Protein AF-A0A7V9RKW4-F1 (afdb_monomer)

Solvent-accessible surface area (backbone atoms only — not comparable to full-atom values): 5992 Å² total; per-residue (Å²): 104,38,34,36,22,43,27,46,44,81,66,19,38,53,53,41,49,52,42,39,73,72,72,33,51,42,36,35,32,33,58,68,74,62,35,54,45,30,68,76,72,22,48,71,41,87,47,92,87,55,91,66,48,47,72,44,85,49,60,69,43,74,53,52,66,82,42,67,64,22,50,32,39,35,35,28,44,60,72,90,55,43,76,80,42,54,80,48,41,52,45,33,54,52,100,78,38,45,77,44,77,64,53,86,76,87,132

Nearest PDB structures (foldseek):
  2ew2-assembly1_A  TM=8.423E-01  e=2.150E-07  Enterococcus faecalis V583
  8wl3-assembly1_B-2  TM=8.644E-01  e=1.838E-06  Levilactobacillus brevis
  3i83-assembly1_A  TM=8.338E-01  e=2.233E-06  Methylococcus capsulatus
  8wl4-assembly1_B-2  TM=8.645E-01  e=1.292E-05  Levilactobacillus brevis
  2qyt-assembly1_A  TM=7.982E-01  e=5.550E-06  Porphyromonas gingivalis W83

Sequence (107 aa):
MRVAVVGAGSIGAVIGAKLAATGHEVTLIARGAHLAAIVADGLTLVDRVGKFSGNYRLPAGDDPAQFEQHDLVIIGLKAHAIAAMLPRMRTLIGDQTVLVPAINGLP

Mean predicted aligned error: 2.95 Å

Secondary structure (DSSP, 8-state):
-EEEEE--SHHHHHHHHHHHHTT-EEEEE--HHHHHHHHHH-EEE--SSSTT-EEE---EES-GGGS---SEEEE-S-HHHHHHHGGGGGGG--TT-EEEE--SS--

pLDDT: mean 94.8, std 5.7, range [63.81, 98.69]

Foldseek 3Di:
DEEEQAECDDVSLQVQLVCVVVPYQYEYADDDPVQVCCQPFNRADDDPPDDSGDGHNHHYDNFLQVDAAGLEYEYPDEPVCVVVCVVRNPRNDDPNYHYHYPYPDDD

Radius of gyration: 13.01 Å; Cα contacts (8 Å, |Δi|>4): 217; chains: 1; bounding box: 34×32×29 Å

Structure (mmCIF, N/CA/C/O backbone):
data_AF-A0A7V9RKW4-F1
#
_entry.id   AF-A0A7V9RKW4-F1
#
loop_
_atom_site.group_PDB
_atom_site.id
_atom_site.type_symbol
_atom_site.label_atom_id
_atom_site.label_alt_id
_atom_site.label_comp_id
_atom_site.label_asym_id
_atom_site.label_entity_id
_atom_site.label_seq_id
_atom_site.pdbx_PDB_ins_code
_atom_site.Cartn_x
_atom_site.Cartn_y
_atom_site.Cartn_z
_atom_site.occupancy
_atom_site.B_iso_or_equiv
_atom_site.auth_seq_id
_atom_site.auth_comp_id
_atom_site.auth_asym_id
_atom_site.auth_atom_id
_atom_site.pdbx_PDB_model_num
ATOM 1 N N . MET A 1 1 ? -5.887 2.954 12.172 1.00 96.38 1 MET A N 1
ATOM 2 C CA . MET A 1 1 ? -6.734 2.327 11.141 1.00 96.38 1 MET A CA 1
ATOM 3 C C . MET A 1 1 ? -5.862 1.435 10.284 1.00 96.38 1 MET A C 1
ATOM 5 O O . MET A 1 1 ? -4.693 1.774 10.078 1.00 96.38 1 MET A O 1
ATOM 9 N N . ARG A 1 2 ? -6.431 0.326 9.823 1.00 98.12 2 ARG A N 1
ATOM 10 C CA . ARG A 1 2 ? -5.816 -0.630 8.904 1.00 98.12 2 ARG A CA 1
ATOM 11 C C . ARG A 1 2 ? -6.131 -0.209 7.475 1.00 98.12 2 ARG A C 1
ATOM 13 O O . ARG A 1 2 ? -7.298 -0.049 7.122 1.00 98.12 2 ARG A O 1
ATOM 20 N N . VAL A 1 3 ? -5.100 -0.021 6.660 1.00 98.69 3 VAL A N 1
ATOM 21 C CA . VAL A 1 3 ? -5.214 0.426 5.270 1.00 98.69 3 VAL A CA 1
ATOM 22 C C . VAL A 1 3 ? -4.601 -0.608 4.339 1.00 98.69 3 VAL A C 1
ATOM 24 O O . VAL A 1 3 ? -3.422 -0.925 4.463 1.00 98.69 3 VAL A O 1
ATOM 27 N N . ALA A 1 4 ? -5.365 -1.087 3.362 1.00 98.56 4 ALA A N 1
ATOM 28 C CA . ALA A 1 4 ? -4.819 -1.857 2.251 1.00 98.56 4 ALA A CA 1
ATOM 29 C C . ALA A 1 4 ? -4.654 -0.962 1.021 1.00 98.56 4 ALA A C 1
ATOM 31 O O . ALA A 1 4 ? -5.596 -0.299 0.587 1.00 98.56 4 ALA A O 1
ATOM 32 N N . VAL A 1 5 ? -3.472 -0.977 0.410 1.00 98.56 5 VAL A N 1
ATOM 33 C CA . VAL A 1 5 ? -3.225 -0.335 -0.884 1.00 98.56 5 VAL A CA 1
ATOM 34 C C . VAL A 1 5 ? -3.159 -1.409 -1.957 1.00 98.56 5 VAL A C 1
ATOM 36 O O . VAL A 1 5 ? -2.157 -2.110 -2.098 1.00 98.56 5 VAL A O 1
ATOM 39 N N . VAL A 1 6 ? -4.221 -1.522 -2.750 1.00 98.06 6 VAL A N 1
ATOM 40 C CA . VAL A 1 6 ? -4.285 -2.452 -3.873 1.00 98.06 6 VAL A CA 1
ATOM 41 C C . VAL A 1 6 ? -3.697 -1.806 -5.114 1.00 98.06 6 VAL A C 1
ATOM 43 O O . VAL A 1 6 ? -4.327 -0.969 -5.757 1.00 98.06 6 VAL A O 1
ATOM 46 N N . GLY A 1 7 ? -2.470 -2.200 -5.452 1.00 97.31 7 GLY A N 1
ATOM 47 C CA . GLY A 1 7 ? -1.679 -1.558 -6.494 1.00 97.31 7 GLY A CA 1
ATOM 48 C C . GLY A 1 7 ? -0.709 -0.534 -5.920 1.00 97.31 7 GLY A C 1
ATOM 49 O O . GLY A 1 7 ? -0.848 0.663 -6.169 1.00 97.31 7 GLY A O 1
ATOM 50 N N . ALA A 1 8 ? 0.321 -1.000 -5.211 1.00 96.19 8 ALA A N 1
ATOM 51 C CA . ALA A 1 8 ? 1.434 -0.166 -4.752 1.00 96.19 8 ALA A CA 1
ATOM 52 C C . ALA A 1 8 ? 2.400 0.199 -5.902 1.00 96.19 8 ALA A C 1
ATOM 54 O O . ALA A 1 8 ? 3.590 -0.065 -5.841 1.00 96.19 8 ALA A O 1
ATOM 55 N N . GLY A 1 9 ? 1.871 0.761 -6.996 1.00 93.31 9 GLY A N 1
ATOM 56 C CA . GLY A 1 9 ? 2.656 1.449 -8.028 1.00 93.31 9 GLY A CA 1
ATOM 57 C C . GLY A 1 9 ? 2.925 2.901 -7.626 1.00 93.31 9 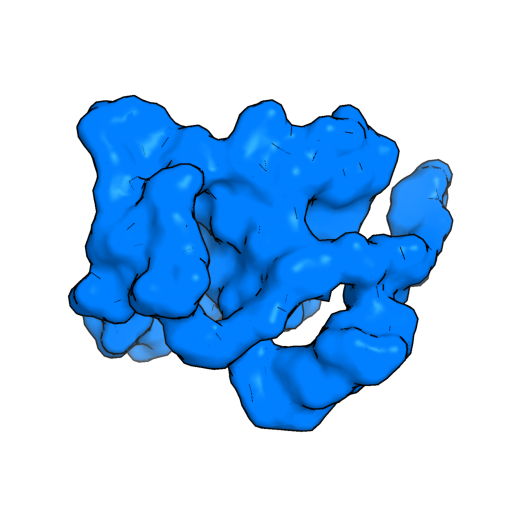GLY A C 1
ATOM 58 O O . GLY A 1 9 ? 2.812 3.242 -6.460 1.00 93.31 9 GLY A O 1
ATOM 59 N N . SER A 1 10 ? 3.206 3.799 -8.573 1.00 92.50 10 SER A N 1
ATOM 60 C CA . SER A 1 10 ? 3.601 5.186 -8.262 1.00 92.50 10 SER A CA 1
ATOM 61 C C . SER A 1 10 ? 2.653 5.921 -7.300 1.00 92.50 10 SER A C 1
ATOM 63 O O . SER A 1 10 ? 3.104 6.432 -6.282 1.00 92.50 10 SER A O 1
ATOM 65 N N . ILE A 1 11 ? 1.346 5.955 -7.584 1.00 94.81 11 ILE A N 1
ATOM 66 C CA . ILE A 1 11 ? 0.373 6.656 -6.726 1.00 94.81 11 ILE A CA 1
ATOM 67 C C . ILE A 1 11 ? 0.101 5.875 -5.438 1.00 94.81 11 ILE A C 1
ATOM 69 O O . ILE A 1 11 ? 0.200 6.439 -4.350 1.00 94.81 11 ILE A O 1
ATOM 73 N N . GLY A 1 12 ? -0.189 4.574 -5.546 1.00 97.44 12 GLY A N 1
ATOM 74 C CA . GLY A 1 12 ? -0.492 3.737 -4.385 1.00 97.44 12 GLY A CA 1
ATOM 75 C C . GLY A 1 12 ? 0.651 3.699 -3.369 1.00 97.44 12 GLY A C 1
ATOM 76 O O . GLY A 1 12 ? 0.413 3.877 -2.180 1.00 97.44 12 GLY A O 1
ATOM 77 N N . ALA A 1 13 ? 1.896 3.550 -3.826 1.00 97.19 13 ALA A N 1
ATOM 78 C CA . ALA A 1 13 ? 3.078 3.560 -2.970 1.00 97.19 13 ALA A CA 1
ATOM 79 C C . ALA A 1 13 ? 3.252 4.896 -2.238 1.00 97.19 13 ALA A C 1
ATOM 81 O O . ALA A 1 13 ? 3.510 4.905 -1.039 1.00 97.19 13 ALA A O 1
ATOM 82 N N . VAL A 1 14 ? 3.071 6.028 -2.926 1.00 96.31 14 VAL A N 1
ATOM 83 C CA . VAL A 1 14 ? 3.173 7.352 -2.291 1.00 96.31 14 VAL A CA 1
ATOM 84 C C . VAL A 1 14 ? 2.105 7.520 -1.213 1.00 96.31 14 VAL A C 1
ATOM 86 O O . VAL A 1 14 ? 2.424 7.952 -0.107 1.00 96.31 14 VAL A O 1
ATOM 89 N N . ILE A 1 15 ? 0.853 7.159 -1.506 1.00 97.06 15 ILE A N 1
ATOM 90 C CA . ILE A 1 15 ? -0.236 7.248 -0.526 1.00 97.06 15 ILE A CA 1
ATOM 91 C C . ILE A 1 15 ? 0.034 6.309 0.657 1.00 97.06 15 ILE A C 1
ATOM 93 O O . ILE A 1 15 ? -0.019 6.746 1.805 1.00 97.06 15 ILE A O 1
ATOM 97 N N . GLY A 1 16 ? 0.387 5.050 0.386 1.00 97.88 16 GLY A N 1
ATOM 98 C CA . GLY A 1 16 ? 0.687 4.051 1.410 1.00 97.88 16 GLY A CA 1
ATOM 99 C C . GLY A 1 16 ? 1.836 4.471 2.324 1.00 97.88 16 GLY A C 1
ATOM 100 O O . GLY A 1 16 ? 1.696 4.421 3.541 1.00 97.88 16 GLY A O 1
ATOM 101 N N . ALA A 1 17 ? 2.937 4.973 1.761 1.00 97.31 17 ALA A N 1
ATOM 102 C CA . ALA A 1 17 ? 4.064 5.480 2.538 1.00 97.31 17 ALA A CA 1
ATOM 103 C C . ALA A 1 17 ? 3.678 6.687 3.408 1.00 97.31 17 ALA A C 1
ATOM 105 O O . ALA A 1 17 ? 4.058 6.743 4.574 1.00 97.31 17 ALA A O 1
ATOM 106 N N . LYS A 1 18 ? 2.881 7.635 2.893 1.00 96.00 18 LYS A N 1
A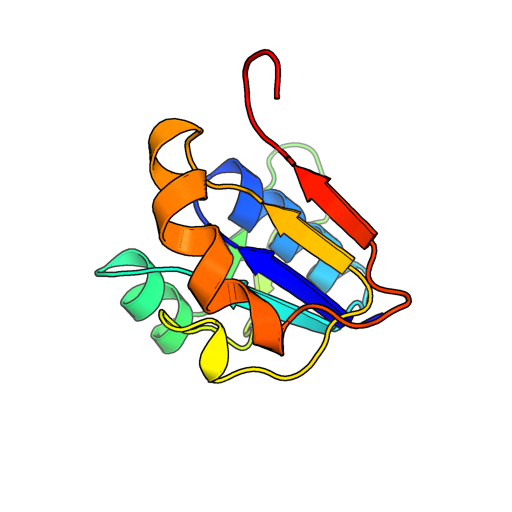TOM 107 C CA . LYS A 1 18 ? 2.420 8.795 3.680 1.00 96.00 18 LYS A CA 1
ATOM 108 C C . LYS A 1 18 ? 1.465 8.401 4.812 1.00 96.00 18 LYS A C 1
ATOM 110 O O . LYS A 1 18 ? 1.551 8.960 5.905 1.00 96.00 18 LYS A O 1
ATOM 115 N N . LEU A 1 19 ? 0.591 7.423 4.583 1.00 97.31 19 LEU A N 1
ATOM 116 C CA . LEU A 1 19 ? -0.283 6.879 5.628 1.00 97.31 19 LEU A CA 1
ATOM 117 C C . LEU A 1 19 ? 0.524 6.122 6.692 1.00 97.31 19 LEU A C 1
ATOM 119 O O . LEU A 1 19 ? 0.312 6.325 7.885 1.00 97.31 19 LEU A O 1
ATOM 123 N N . ALA A 1 20 ? 1.518 5.332 6.286 1.00 97.75 20 ALA A N 1
ATOM 124 C CA . ALA A 1 20 ? 2.434 4.684 7.223 1.00 97.75 20 ALA A CA 1
ATOM 125 C C . ALA A 1 20 ? 3.221 5.713 8.052 1.00 97.75 20 ALA A C 1
ATOM 127 O O . ALA A 1 20 ? 3.330 5.590 9.270 1.00 97.75 20 ALA A O 1
ATOM 128 N N . ALA A 1 21 ? 3.702 6.785 7.415 1.00 95.75 21 ALA A N 1
ATOM 129 C CA . ALA A 1 21 ? 4.427 7.868 8.076 1.00 95.75 21 ALA A CA 1
ATOM 130 C C . ALA A 1 21 ? 3.600 8.626 9.129 1.00 95.75 21 ALA A C 1
ATOM 132 O O . ALA A 1 21 ? 4.169 9.334 9.958 1.00 95.75 21 ALA A O 1
ATOM 133 N N . THR A 1 22 ? 2.272 8.498 9.091 1.00 94.94 22 THR A N 1
ATOM 134 C CA . THR A 1 22 ? 1.33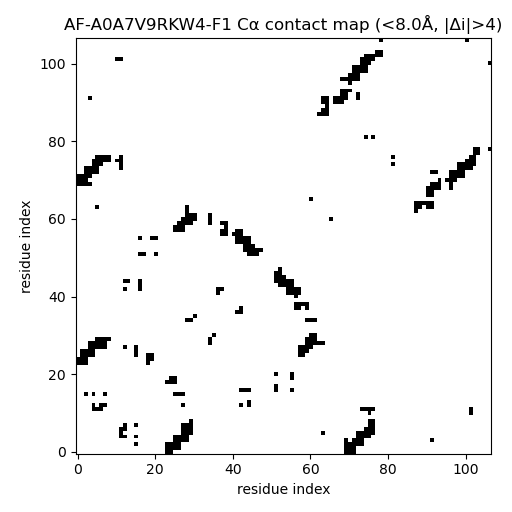6 9.129 10.033 1.00 94.94 22 THR A CA 1
ATOM 135 C C . THR A 1 22 ? 0.768 8.145 11.063 1.00 94.94 22 THR A C 1
ATOM 137 O O . THR A 1 22 ? -0.120 8.506 11.830 1.00 94.94 22 THR A O 1
ATOM 140 N N . GLY A 1 23 ? 1.324 6.929 11.144 1.00 95.94 23 GLY A N 1
ATOM 141 C CA . GLY A 1 23 ? 1.007 5.945 12.184 1.00 95.94 23 GLY A CA 1
ATOM 142 C C . GLY A 1 23 ? -0.141 4.993 11.842 1.00 95.94 23 GLY A C 1
ATOM 143 O O . GLY A 1 23 ? -0.670 4.336 12.736 1.00 95.94 23 GLY A O 1
ATOM 144 N N . HIS A 1 24 ? -0.556 4.911 10.576 1.00 98.38 24 HIS A N 1
ATOM 145 C CA . HIS A 1 24 ? -1.532 3.914 10.136 1.00 98.38 24 HIS A CA 1
ATOM 146 C C . HIS A 1 24 ? -0.874 2.561 9.833 1.00 98.38 24 HIS A C 1
ATOM 148 O O . HIS A 1 24 ? 0.271 2.495 9.388 1.00 98.38 24 HIS A O 1
ATOM 154 N N . GLU A 1 25 ? -1.620 1.475 10.040 1.00 98.19 25 GLU A N 1
ATOM 155 C CA . GLU A 1 25 ? -1.183 0.117 9.712 1.00 98.19 25 GLU A CA 1
ATOM 156 C C . GLU A 1 25 ? -1.431 -0.128 8.225 1.00 98.19 25 GLU A C 1
ATOM 158 O O . GLU A 1 25 ? -2.578 -0.284 7.809 1.00 98.19 25 GLU A O 1
ATOM 163 N N . VAL A 1 26 ? -0.374 -0.105 7.411 1.00 98.56 26 VAL A N 1
ATOM 164 C CA . VAL A 1 26 ? -0.499 -0.168 5.949 1.00 98.56 26 VAL A CA 1
ATOM 165 C C . VAL A 1 26 ? -0.019 -1.508 5.406 1.00 98.56 26 VAL A C 1
ATOM 167 O O . VAL A 1 26 ? 1.133 -1.879 5.608 1.00 98.56 26 VAL A O 1
ATOM 170 N N . THR A 1 27 ? -0.880 -2.168 4.636 1.00 98.62 27 THR A N 1
ATOM 171 C CA . THR A 1 27 ? -0.583 -3.364 3.843 1.00 98.62 27 THR A CA 1
ATOM 172 C C . THR A 1 27 ? -0.523 -3.001 2.361 1.00 98.62 27 THR A C 1
ATOM 174 O O . THR A 1 27 ? -1.388 -2.287 1.847 1.00 98.62 27 THR A O 1
ATOM 177 N N . LEU A 1 28 ? 0.476 -3.508 1.640 1.00 98.69 28 LEU A N 1
ATOM 178 C CA . LEU A 1 28 ? 0.680 -3.233 0.218 1.00 98.69 28 LEU A CA 1
ATOM 179 C C . LEU A 1 28 ? 0.407 -4.470 -0.639 1.00 98.69 28 LEU A C 1
ATOM 181 O O . LEU A 1 28 ? 1.077 -5.490 -0.503 1.00 98.69 28 LEU A O 1
ATOM 185 N N . ILE A 1 29 ? -0.505 -4.356 -1.603 1.00 98.31 29 ILE A N 1
ATOM 186 C CA . ILE A 1 29 ? -0.639 -5.357 -2.663 1.00 98.31 29 ILE A CA 1
ATOM 187 C C . ILE A 1 29 ? 0.144 -4.884 -3.888 1.00 98.31 29 ILE A C 1
ATOM 189 O O . ILE A 1 29 ? -0.195 -3.881 -4.530 1.00 98.31 29 ILE A O 1
ATOM 193 N N . ALA A 1 30 ? 1.203 -5.618 -4.212 1.00 97.31 30 ALA A N 1
ATOM 194 C CA . ALA A 1 30 ? 2.109 -5.373 -5.331 1.00 97.31 30 ALA A CA 1
ATOM 195 C C . ALA A 1 30 ? 2.400 -6.688 -6.066 1.00 97.31 30 ALA A C 1
ATOM 197 O O . ALA A 1 30 ? 1.915 -7.741 -5.685 1.00 97.31 30 ALA A O 1
ATOM 198 N N . ARG A 1 31 ? 3.181 -6.662 -7.150 1.00 95.69 31 ARG A N 1
ATOM 199 C CA . ARG A 1 31 ? 3.572 -7.898 -7.848 1.00 95.69 31 ARG A CA 1
ATOM 200 C C . ARG A 1 31 ? 4.947 -7.798 -8.489 1.00 95.69 31 ARG A C 1
ATOM 202 O O . ARG A 1 31 ? 5.445 -6.698 -8.736 1.00 95.69 31 ARG A O 1
ATOM 209 N N . GLY A 1 32 ? 5.511 -8.958 -8.820 1.00 96.75 32 GLY A N 1
ATOM 210 C CA . GLY A 1 32 ? 6.757 -9.079 -9.575 1.00 96.75 32 GLY A CA 1
ATOM 211 C C . GLY A 1 32 ? 7.944 -8.416 -8.875 1.00 96.75 32 GLY A C 1
ATOM 212 O O . GLY A 1 32 ? 8.032 -8.412 -7.650 1.00 96.75 32 GLY A O 1
ATOM 213 N N . ALA A 1 33 ? 8.841 -7.821 -9.664 1.00 97.75 33 ALA A N 1
ATOM 214 C CA . ALA A 1 33 ? 10.080 -7.228 -9.159 1.00 97.75 33 ALA A CA 1
ATOM 215 C C . ALA A 1 33 ? 9.855 -6.133 -8.101 1.00 97.75 33 ALA A C 1
ATOM 217 O O . ALA A 1 33 ? 10.655 -6.003 -7.180 1.00 97.75 33 ALA A O 1
ATOM 218 N N . HIS A 1 34 ? 8.759 -5.369 -8.194 1.00 97.12 34 HIS A N 1
ATOM 219 C CA . HIS A 1 34 ? 8.494 -4.323 -7.209 1.00 97.12 34 HIS A CA 1
ATOM 220 C C . HIS A 1 34 ? 8.089 -4.895 -5.848 1.00 97.12 34 HIS A C 1
ATOM 222 O O . HIS A 1 34 ? 8.578 -4.416 -4.831 1.00 97.12 34 HIS A O 1
ATOM 228 N N . LEU A 1 35 ? 7.259 -5.946 -5.822 1.00 98.12 35 LEU A N 1
ATOM 229 C CA . LEU A 1 35 ? 6.941 -6.648 -4.577 1.00 98.12 35 LEU A CA 1
ATOM 230 C C . LEU A 1 35 ? 8.203 -7.244 -3.948 1.00 98.12 35 LEU A C 1
ATOM 232 O O . LEU A 1 35 ? 8.427 -7.056 -2.758 1.00 98.12 35 LEU A O 1
ATOM 236 N N . ALA A 1 36 ? 9.040 -7.911 -4.747 1.00 98.31 36 ALA A N 1
ATOM 237 C CA . ALA A 1 36 ? 10.289 -8.493 -4.259 1.00 98.31 36 ALA A CA 1
ATOM 238 C C . ALA A 1 36 ? 11.197 -7.434 -3.606 1.00 98.31 36 ALA A C 1
ATOM 240 O O . ALA A 1 36 ? 11.714 -7.661 -2.515 1.00 98.31 36 ALA A O 1
ATOM 241 N N . ALA A 1 37 ? 11.323 -6.257 -4.229 1.00 98.19 37 ALA A N 1
ATOM 242 C CA . ALA A 1 37 ? 12.079 -5.137 -3.671 1.00 98.19 37 ALA A CA 1
ATOM 243 C C . ALA A 1 37 ? 11.460 -4.598 -2.369 1.00 98.19 37 ALA A C 1
ATOM 245 O O . ALA A 1 37 ? 12.180 -4.377 -1.403 1.00 98.19 37 ALA A O 1
ATOM 246 N N . ILE A 1 38 ? 10.132 -4.433 -2.305 1.00 98.19 38 ILE A N 1
ATOM 247 C CA . ILE A 1 38 ? 9.445 -3.984 -1.080 1.00 98.19 38 ILE A CA 1
ATOM 248 C C . ILE A 1 38 ? 9.670 -4.975 0.068 1.00 98.19 38 ILE A C 1
ATOM 250 O O . ILE A 1 38 ? 9.923 -4.556 1.194 1.00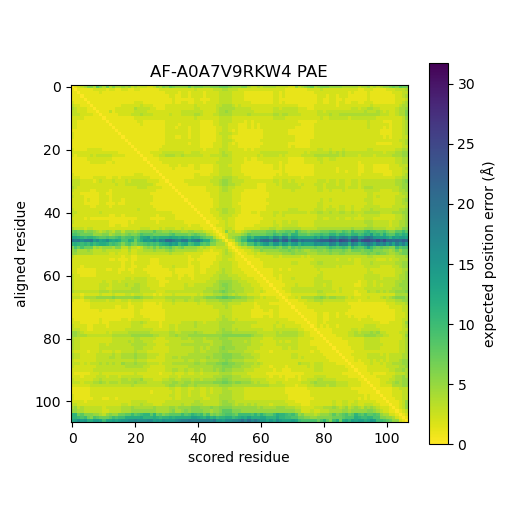 98.19 38 ILE A O 1
ATOM 254 N N . VAL A 1 39 ? 9.588 -6.279 -0.200 1.00 97.94 39 VAL A N 1
ATOM 255 C CA . VAL A 1 39 ? 9.782 -7.318 0.822 1.00 97.94 39 VAL A CA 1
ATOM 256 C C . VAL A 1 39 ? 11.228 -7.341 1.327 1.00 97.94 39 VAL A C 1
ATOM 258 O O . VAL A 1 39 ? 11.445 -7.444 2.534 1.00 97.94 39 VAL A O 1
ATOM 261 N N . ALA A 1 40 ? 12.214 -7.215 0.435 1.00 98.19 40 ALA A N 1
ATOM 262 C CA . ALA A 1 40 ? 13.627 -7.215 0.812 1.00 98.19 40 ALA A CA 1
ATOM 263 C C . ALA A 1 40 ? 14.027 -5.925 1.554 1.00 98.19 40 ALA A C 1
ATOM 265 O O . ALA A 1 40 ? 14.518 -5.952 2.692 1.00 98.19 40 ALA A O 1
ATOM 266 N N . ASP A 1 41 ? 13.751 -4.782 0.932 1.00 97.88 41 ASP A N 1
ATOM 267 C CA . ASP A 1 41 ? 14.362 -3.502 1.288 1.00 97.88 41 ASP A CA 1
ATOM 268 C C . ASP A 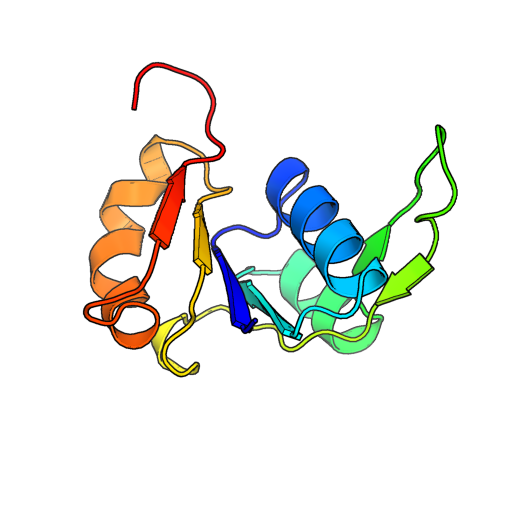1 41 ? 13.383 -2.521 1.939 1.00 97.88 41 ASP A C 1
ATOM 270 O O . ASP A 1 41 ? 13.795 -1.466 2.415 1.00 97.88 41 ASP A O 1
ATOM 274 N N . GLY A 1 42 ? 12.092 -2.852 1.999 1.00 98.00 42 GLY A N 1
ATOM 275 C CA . GLY A 1 42 ? 11.035 -1.932 2.410 1.00 98.00 42 GLY A CA 1
ATOM 276 C C . GLY A 1 42 ? 10.590 -0.995 1.284 1.00 98.00 42 GLY A C 1
ATOM 277 O O . GLY A 1 42 ? 11.180 -0.920 0.204 1.00 98.00 42 GLY A O 1
ATOM 278 N N . LEU A 1 43 ? 9.517 -0.246 1.536 1.00 98.00 43 LEU A N 1
ATOM 279 C CA . LEU A 1 43 ? 9.036 0.784 0.627 1.00 98.00 43 LEU A CA 1
ATOM 280 C C . LEU A 1 43 ? 9.764 2.107 0.891 1.00 98.00 43 LEU A C 1
ATOM 282 O O . LEU A 1 43 ? 9.529 2.758 1.907 1.00 98.00 43 LEU A O 1
ATOM 286 N N . THR A 1 44 ? 10.603 2.541 -0.045 1.00 96.44 44 THR A N 1
ATOM 287 C CA . THR A 1 44 ? 11.262 3.853 0.027 1.00 96.44 44 THR A CA 1
ATOM 288 C C . THR A 1 44 ? 10.416 4.933 -0.644 1.00 96.44 44 THR A C 1
ATOM 290 O O . THR A 1 44 ? 10.129 4.852 -1.838 1.00 96.44 44 THR A O 1
ATOM 293 N N . LEU A 1 45 ? 10.076 5.983 0.103 1.00 95.75 45 LEU A N 1
ATOM 294 C CA . LEU A 1 45 ? 9.515 7.224 -0.423 1.00 95.75 45 LEU A CA 1
ATOM 295 C C . LEU A 1 45 ? 10.599 8.304 -0.440 1.00 95.75 45 LEU A C 1
ATOM 297 O O . LEU A 1 45 ? 11.208 8.602 0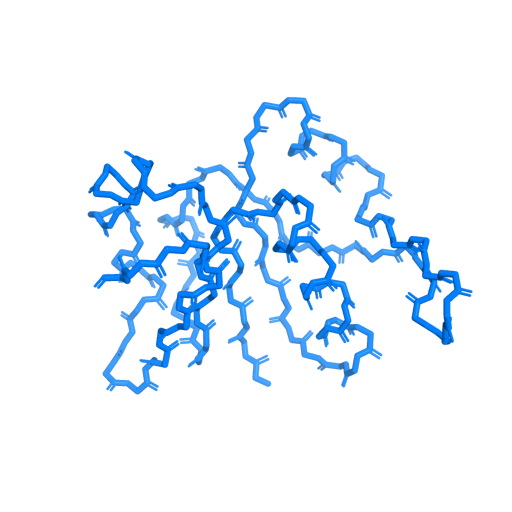.585 1.00 95.75 45 LEU A O 1
ATOM 301 N N . VAL A 1 46 ? 10.799 8.921 -1.604 1.00 93.62 46 VAL A N 1
ATOM 302 C CA . VAL A 1 46 ? 11.609 10.136 -1.757 1.00 93.62 46 VAL A CA 1
ATOM 303 C C . VAL A 1 46 ? 10.655 11.292 -2.035 1.00 93.62 46 VAL A C 1
ATOM 305 O O . VAL A 1 46 ? 10.234 11.509 -3.171 1.00 93.62 46 VAL A O 1
ATOM 308 N N . ASP A 1 47 ? 10.271 12.010 -0.984 1.00 88.62 47 ASP A N 1
ATOM 309 C CA . ASP A 1 47 ? 9.410 13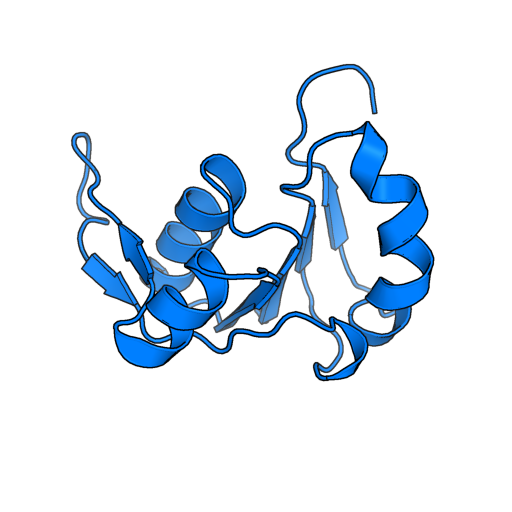.187 -1.077 1.00 88.62 47 ASP A CA 1
ATOM 310 C C . ASP A 1 47 ? 10.281 14.442 -1.237 1.00 88.62 47 ASP A C 1
ATOM 312 O O . ASP A 1 47 ? 11.027 14.819 -0.334 1.00 88.62 47 ASP A O 1
ATOM 316 N N . ARG A 1 48 ? 10.191 15.092 -2.403 1.00 84.06 48 ARG A N 1
ATOM 317 C CA . ARG A 1 48 ? 10.924 16.336 -2.703 1.00 84.06 48 ARG A CA 1
ATOM 318 C C . ARG A 1 48 ? 10.278 17.582 -2.094 1.00 84.06 48 ARG A C 1
ATOM 320 O O . ARG A 1 48 ? 10.887 18.645 -2.133 1.00 84.06 48 ARG A O 1
ATOM 327 N N . VAL A 1 49 ? 9.049 17.471 -1.594 1.00 77.62 49 VAL A N 1
ATOM 328 C CA . VAL A 1 49 ? 8.223 18.603 -1.151 1.00 77.62 49 VAL A CA 1
ATOM 329 C C . VAL A 1 49 ? 8.060 18.624 0.372 1.00 77.62 49 VAL A C 1
ATOM 331 O O . VAL A 1 49 ? 7.678 19.650 0.928 1.00 77.62 49 VAL A O 1
ATOM 334 N N . GLY A 1 50 ? 8.357 17.532 1.084 1.00 66.62 50 GLY A N 1
ATOM 335 C CA . GLY A 1 50 ? 8.037 17.463 2.509 1.00 66.62 50 GLY A CA 1
ATOM 336 C C . GLY A 1 50 ? 8.764 16.409 3.339 1.00 66.62 50 GLY A C 1
ATOM 337 O O . GLY A 1 50 ? 9.682 15.723 2.901 1.00 66.62 50 GLY A O 1
ATOM 338 N N . LYS A 1 51 ? 8.305 16.297 4.592 1.00 83.25 51 LYS A N 1
ATOM 339 C CA . LYS A 1 51 ? 8.920 15.549 5.705 1.00 83.25 51 LYS A CA 1
ATOM 340 C C . LYS A 1 51 ? 8.743 14.020 5.633 1.00 83.25 51 LYS A C 1
ATOM 342 O O . LYS A 1 51 ? 9.173 13.321 6.541 1.00 83.25 51 LYS A O 1
ATOM 347 N N . PHE A 1 52 ? 8.087 13.497 4.597 1.00 88.69 52 PHE A N 1
ATOM 348 C CA . PHE A 1 52 ? 7.708 12.079 4.510 1.00 88.69 52 PHE A CA 1
ATOM 349 C C . PHE A 1 52 ? 8.723 11.207 3.761 1.00 88.69 52 PHE A C 1
ATOM 351 O O . PHE A 1 52 ? 8.437 10.051 3.469 1.00 88.69 52 PHE A O 1
ATOM 358 N N . SER A 1 53 ? 9.902 11.741 3.427 1.00 93.69 53 SER A N 1
ATOM 359 C CA . SER A 1 53 ? 10.988 10.903 2.916 1.00 93.69 53 SER A CA 1
ATOM 360 C C . SER A 1 53 ? 11.380 9.859 3.963 1.00 93.69 53 SER A C 1
ATOM 362 O O . SER A 1 53 ? 11.604 10.198 5.124 1.00 93.69 53 SER A O 1
ATOM 364 N N . GLY A 1 54 ? 11.475 8.598 3.555 1.00 94.31 54 GLY A N 1
ATOM 365 C CA . GLY A 1 54 ? 11.746 7.504 4.479 1.00 94.31 54 GLY A CA 1
ATOM 366 C C . GLY A 1 54 ? 11.687 6.134 3.822 1.00 94.31 54 GLY A C 1
ATOM 367 O O . GLY A 1 54 ? 11.263 5.990 2.675 1.00 94.31 54 GLY A O 1
ATOM 368 N N . ASN A 1 55 ? 12.121 5.126 4.571 1.00 97.12 55 ASN A N 1
ATOM 369 C CA . ASN A 1 55 ? 11.987 3.722 4.212 1.00 97.12 55 ASN A CA 1
ATOM 370 C C . ASN A 1 55 ? 11.038 3.047 5.208 1.00 97.12 55 ASN A C 1
ATOM 372 O O . ASN A 1 55 ? 11.241 3.128 6.420 1.00 97.12 55 ASN A O 1
ATOM 376 N N . TYR A 1 56 ? 9.987 2.420 4.686 1.00 97.44 56 TYR A N 1
ATOM 377 C CA . TYR A 1 56 ? 8.888 1.861 5.463 1.00 97.44 56 TYR A CA 1
ATOM 378 C C . TYR A 1 56 ? 8.835 0.348 5.263 1.00 97.44 56 TYR A C 1
ATOM 380 O O . TYR A 1 56 ? 8.541 -0.134 4.167 1.00 97.44 56 TYR A O 1
ATOM 388 N N . ARG A 1 57 ? 9.094 -0.421 6.325 1.00 97.94 57 ARG A N 1
ATOM 389 C CA . ARG A 1 57 ? 8.896 -1.877 6.316 1.00 97.94 57 ARG A CA 1
ATOM 390 C C . ARG A 1 57 ? 7.427 -2.181 6.577 1.00 97.94 57 ARG A C 1
ATOM 392 O O . ARG A 1 57 ? 6.969 -2.109 7.712 1.00 97.94 57 ARG A O 1
ATOM 399 N N . LEU A 1 58 ? 6.702 -2.471 5.503 1.00 97.62 58 LEU A N 1
ATOM 400 C CA . LEU A 1 58 ? 5.259 -2.688 5.504 1.00 97.62 58 LEU A CA 1
ATOM 401 C C . LEU A 1 58 ? 4.950 -4.128 5.076 1.00 97.62 58 LEU A C 1
ATOM 403 O O . LEU A 1 58 ? 5.644 -4.637 4.191 1.00 97.62 58 LEU A O 1
ATOM 407 N N . PRO A 1 59 ? 3.919 -4.779 5.647 1.00 97.94 59 PRO A N 1
ATOM 408 C CA . PRO A 1 59 ? 3.382 -6.016 5.096 1.00 97.94 59 PRO A CA 1
ATOM 409 C C . PRO A 1 59 ? 3.073 -5.850 3.607 1.00 97.94 59 PRO A C 1
ATOM 411 O O . PRO A 1 59 ? 2.412 -4.889 3.204 1.00 97.94 59 PRO A O 1
ATOM 414 N N . ALA A 1 60 ? 3.564 -6.773 2.782 1.00 98.31 60 ALA A N 1
ATOM 415 C CA . ALA A 1 60 ? 3.357 -6.724 1.344 1.00 98.31 60 ALA A CA 1
ATOM 416 C C . ALA A 1 60 ? 3.187 -8.124 0.755 1.00 98.31 60 ALA A C 1
ATOM 418 O O . ALA A 1 60 ? 3.868 -9.061 1.167 1.00 98.31 60 ALA A O 1
ATOM 419 N N . GLY A 1 61 ? 2.297 -8.253 -0.225 1.00 97.81 61 GLY A N 1
ATOM 420 C CA . GLY A 1 61 ? 2.017 -9.514 -0.913 1.00 97.81 61 GLY A CA 1
ATOM 421 C C . GLY A 1 61 ? 1.417 -9.293 -2.297 1.00 97.81 61 GLY A C 1
ATOM 422 O O . GLY A 1 61 ? 1.111 -8.163 -2.683 1.00 97.81 61 GLY A O 1
ATOM 423 N N . ASP A 1 62 ? 1.261 -10.370 -3.061 1.00 97.06 62 ASP A N 1
ATOM 424 C CA . ASP A 1 62 ? 0.636 -10.363 -4.391 1.00 97.06 62 ASP A CA 1
ATOM 425 C C . ASP A 1 62 ? -0.791 -10.911 -4.409 1.00 97.06 62 ASP A C 1
ATOM 427 O O . ASP A 1 62 ? -1.504 -10.768 -5.414 1.00 97.06 62 ASP A O 1
ATOM 431 N N . ASP A 1 63 ? -1.226 -11.508 -3.303 1.00 95.56 63 ASP A N 1
ATOM 432 C CA . ASP A 1 63 ? -2.570 -12.018 -3.139 1.00 95.56 63 ASP A CA 1
ATOM 433 C C . ASP A 1 63 ? -3.295 -11.331 -1.980 1.00 95.56 63 ASP A C 1
ATOM 435 O O . ASP A 1 63 ? -2.964 -11.572 -0.819 1.00 95.56 63 ASP A O 1
ATOM 439 N N . PRO A 1 64 ? -4.312 -10.494 -2.266 1.00 95.69 64 PRO A N 1
ATOM 440 C CA . PRO A 1 64 ? -5.108 -9.858 -1.222 1.00 95.69 64 PRO A CA 1
ATOM 441 C C . PRO A 1 64 ? -5.749 -10.854 -0.246 1.00 95.69 64 PRO A C 1
ATOM 443 O O . PRO A 1 64 ? -5.970 -10.505 0.910 1.00 95.69 64 PRO A O 1
ATOM 446 N N . ALA A 1 65 ? -5.999 -12.094 -0.685 1.00 93.88 65 ALA A N 1
ATOM 447 C CA . ALA A 1 65 ? -6.583 -13.150 0.141 1.00 93.88 65 ALA A CA 1
ATOM 448 C C . ALA A 1 65 ? -5.715 -13.563 1.344 1.00 93.88 65 ALA A C 1
ATOM 450 O O . ALA A 1 65 ? -6.221 -14.178 2.278 1.00 93.88 65 ALA A O 1
ATOM 451 N N . GLN A 1 66 ? -4.426 -13.211 1.340 1.00 94.75 66 GLN A N 1
ATOM 452 C CA . GLN A 1 66 ? -3.490 -13.473 2.438 1.00 94.75 66 GLN A CA 1
ATOM 453 C C . GLN A 1 66 ? -3.686 -12.528 3.630 1.00 94.75 66 GLN A C 1
ATOM 455 O O . GLN A 1 66 ? -3.113 -12.757 4.693 1.00 94.75 66 GLN A O 1
ATOM 460 N N . PHE A 1 67 ? -4.455 -11.454 3.449 1.00 96.31 67 PHE A N 1
ATOM 461 C CA . PHE A 1 67 ? -4.624 -10.407 4.443 1.00 96.31 67 PHE A CA 1
ATOM 462 C C . PHE A 1 67 ? -6.071 -10.322 4.924 1.00 96.31 67 PHE A C 1
ATOM 464 O O . PHE A 1 67 ? -7.018 -10.650 4.205 1.00 96.31 67 PHE A O 1
ATOM 471 N N . GLU A 1 68 ? -6.215 -9.863 6.163 1.00 93.94 68 GLU A N 1
ATOM 472 C CA . GLU A 1 68 ? -7.499 -9.684 6.835 1.00 93.94 68 GLU A CA 1
ATOM 473 C C . GLU A 1 68 ? -8.255 -8.446 6.324 1.00 93.94 68 GLU A C 1
ATOM 475 O O . GLU A 1 68 ? -7.804 -7.721 5.434 1.00 93.94 68 GLU A O 1
ATOM 480 N N . GLN A 1 69 ? -9.413 -8.177 6.921 1.00 97.31 69 GLN A N 1
ATOM 481 C CA . GLN A 1 69 ? -10.208 -6.989 6.635 1.00 97.31 69 GLN A CA 1
ATOM 482 C C . GLN A 1 69 ? -9.489 -5.699 7.049 1.00 97.31 69 GLN A C 1
ATOM 484 O O . GLN A 1 69 ? -8.749 -5.657 8.039 1.00 97.31 69 GLN A O 1
ATOM 489 N N . HIS A 1 70 ? -9.736 -4.639 6.280 1.00 98.38 70 HIS A N 1
ATOM 490 C CA . HIS A 1 70 ? -9.170 -3.310 6.493 1.00 98.38 70 HIS A CA 1
ATOM 491 C C . HIS A 1 70 ? -10.281 -2.264 6.621 1.00 98.38 70 HIS A C 1
ATOM 493 O O . HIS A 1 70 ? -11.351 -2.396 6.027 1.00 98.38 70 HIS A O 1
ATOM 499 N N . ASP A 1 71 ? -10.003 -1.188 7.355 1.00 98.44 71 ASP A N 1
ATOM 500 C CA . ASP A 1 71 ? -10.929 -0.060 7.503 1.00 98.44 71 ASP A CA 1
ATOM 501 C C . ASP A 1 71 ? -11.026 0.739 6.192 1.00 98.44 71 ASP A C 1
ATOM 503 O O . ASP A 1 71 ? -12.083 1.245 5.819 1.00 98.44 71 ASP A O 1
ATOM 507 N N . LEU A 1 72 ? -9.903 0.832 5.473 1.00 98.50 72 LEU A N 1
ATOM 508 C CA . LEU A 1 72 ? -9.767 1.566 4.220 1.00 98.50 72 LEU A CA 1
ATOM 509 C C . LEU A 1 72 ? -9.039 0.713 3.182 1.00 98.50 72 LEU A C 1
ATOM 511 O O . LEU A 1 72 ? -7.953 0.190 3.434 1.00 98.50 72 LEU A O 1
ATOM 515 N N . VAL A 1 73 ? -9.597 0.639 1.978 1.00 98.31 73 VAL A N 1
ATOM 516 C CA . VAL A 1 73 ? -8.970 -0.006 0.825 1.00 98.31 73 VAL A CA 1
ATOM 517 C C . VAL A 1 73 ? -8.801 1.021 -0.291 1.00 98.31 73 VAL A C 1
ATOM 519 O O . VAL A 1 73 ? -9.771 1.591 -0.787 1.00 98.31 73 VAL A O 1
ATOM 522 N N . ILE A 1 74 ? -7.559 1.259 -0.705 1.00 98.25 74 ILE A N 1
ATOM 523 C CA . ILE A 1 74 ? -7.207 2.201 -1.771 1.00 98.25 74 ILE A CA 1
ATOM 524 C C . ILE A 1 74 ? -6.896 1.418 -3.039 1.00 98.25 74 ILE A C 1
ATOM 526 O O . ILE A 1 74 ? -5.977 0.601 -3.051 1.00 98.25 74 ILE A O 1
ATOM 530 N N . ILE A 1 75 ? -7.613 1.691 -4.128 1.00 97.06 75 ILE A N 1
ATOM 531 C CA . ILE A 1 75 ? -7.318 1.102 -5.439 1.00 97.06 75 ILE A CA 1
ATOM 532 C C . ILE A 1 75 ? -6.379 2.042 -6.198 1.00 97.06 75 ILE A C 1
ATOM 534 O O . ILE A 1 75 ? -6.807 3.067 -6.717 1.00 97.06 75 ILE A O 1
ATOM 538 N N . GLY A 1 76 ? -5.103 1.668 -6.279 1.00 96.31 76 GLY A N 1
ATOM 539 C CA . GLY A 1 76 ? -4.052 2.345 -7.050 1.00 96.31 76 GLY A CA 1
ATOM 540 C C . GLY A 1 76 ? -3.700 1.646 -8.371 1.00 96.31 76 GLY A C 1
ATOM 541 O O . GLY A 1 76 ? -2.637 1.890 -8.947 1.00 96.31 76 GLY A O 1
ATOM 542 N N . LEU A 1 77 ? -4.548 0.725 -8.840 1.00 95.19 77 LEU A N 1
ATOM 543 C CA . LEU A 1 77 ? -4.370 0.013 -10.107 1.00 95.19 77 LEU A CA 1
ATOM 544 C C . LEU A 1 77 ? -4.733 0.886 -11.318 1.00 95.19 77 LEU A C 1
ATOM 546 O O . LEU A 1 77 ? -5.513 1.828 -11.231 1.00 95.19 77 LEU A O 1
ATOM 550 N N . LYS A 1 78 ? -4.228 0.512 -12.499 1.00 92.00 78 LYS A N 1
ATOM 551 C CA . LYS A 1 78 ? -4.768 1.028 -13.768 1.00 92.00 78 LYS A CA 1
ATOM 552 C C . LYS A 1 78 ? -6.187 0.487 -13.969 1.00 92.00 78 LYS A C 1
ATOM 554 O O . LYS A 1 78 ? -6.420 -0.687 -13.692 1.00 92.00 78 LYS A O 1
ATOM 559 N N . ALA A 1 79 ? -7.089 1.302 -14.520 1.00 91.50 79 ALA A N 1
ATOM 560 C CA . ALA A 1 79 ? -8.518 0.985 -14.650 1.00 91.50 79 ALA A CA 1
ATOM 561 C C . ALA A 1 79 ? -8.808 -0.416 -15.230 1.00 91.50 79 ALA A C 1
ATOM 563 O O . ALA A 1 79 ? -9.554 -1.195 -14.644 1.00 91.50 79 ALA A O 1
ATOM 564 N N . HIS A 1 80 ? -8.134 -0.794 -16.320 1.00 91.44 80 HIS A N 1
ATOM 565 C CA . HIS A 1 80 ? -8.318 -2.097 -16.978 1.00 91.44 80 HIS A CA 1
ATOM 566 C C . HIS A 1 80 ? -7.935 -3.314 -16.115 1.00 91.44 80 HIS A C 1
ATOM 568 O O . HIS A 1 80 ? -8.317 -4.434 -16.437 1.00 91.44 80 HIS A O 1
ATOM 574 N N . ALA A 1 81 ? -7.168 -3.126 -15.038 1.00 92.62 81 ALA A N 1
ATOM 575 C CA . ALA A 1 81 ? -6.762 -4.204 -14.140 1.00 92.62 81 ALA A CA 1
ATOM 576 C C . ALA A 1 81 ? -7.724 -4.397 -12.953 1.00 92.62 81 ALA A C 1
ATOM 578 O O . ALA A 1 81 ? -7.612 -5.396 -12.244 1.00 92.62 81 ALA A O 1
ATOM 579 N N . ILE A 1 82 ? -8.658 -3.467 -12.722 1.00 92.44 82 ILE A N 1
ATOM 580 C CA . ILE A 1 82 ? -9.526 -3.467 -11.535 1.00 92.44 82 ILE A CA 1
ATOM 581 C C . ILE A 1 82 ? -10.509 -4.634 -11.573 1.00 92.44 82 ILE A C 1
ATOM 583 O O . ILE A 1 82 ? -10.602 -5.378 -10.600 1.00 92.44 82 ILE A O 1
ATOM 587 N N . ALA A 1 83 ? -11.197 -4.839 -12.701 1.00 92.88 83 ALA A N 1
ATOM 588 C CA . ALA A 1 83 ? -12.231 -5.868 -12.825 1.00 92.88 83 ALA A CA 1
ATOM 589 C C . ALA A 1 83 ? -11.711 -7.274 -12.470 1.00 92.88 83 ALA A C 1
ATOM 591 O O . ALA A 1 83 ? -12.376 -8.022 -11.759 1.00 92.88 83 ALA A O 1
ATOM 592 N N . ALA A 1 84 ? -10.487 -7.602 -12.894 1.00 93.38 84 ALA A N 1
ATOM 593 C CA . ALA A 1 84 ? -9.843 -8.876 -12.578 1.00 93.38 84 ALA A CA 1
ATOM 594 C C . ALA A 1 84 ? -9.380 -8.987 -11.111 1.00 93.38 84 ALA A C 1
ATOM 596 O O . ALA A 1 84 ? -9.201 -10.092 -10.602 1.00 93.38 84 ALA A O 1
ATOM 597 N N . MET A 1 85 ? -9.167 -7.860 -10.426 1.00 93.56 85 MET A N 1
ATOM 598 C CA . MET A 1 85 ? -8.715 -7.825 -9.035 1.00 93.56 85 MET A CA 1
ATOM 599 C C . MET A 1 85 ? -9.878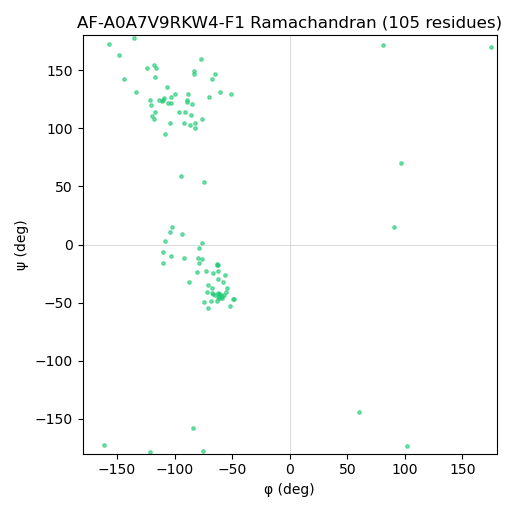 -7.891 -8.035 1.00 93.56 85 MET A C 1
ATOM 601 O O . MET A 1 85 ? -9.725 -8.485 -6.970 1.00 93.56 85 MET A O 1
ATOM 605 N N . LEU A 1 86 ? -11.047 -7.339 -8.378 1.00 91.69 86 LEU A N 1
ATOM 606 C CA . LEU A 1 86 ? -12.203 -7.250 -7.477 1.00 91.69 86 LEU A CA 1
ATOM 607 C C . LEU A 1 86 ? -12.565 -8.573 -6.771 1.00 91.69 86 LEU A C 1
ATOM 609 O O . LEU A 1 86 ? -12.727 -8.546 -5.550 1.00 91.69 86 LEU A O 1
ATOM 613 N N . PRO A 1 87 ? -12.640 -9.741 -7.448 1.00 92.94 87 PRO A N 1
ATOM 614 C CA . PRO A 1 87 ? -12.982 -10.995 -6.772 1.00 92.94 87 PRO A CA 1
ATOM 615 C C . PRO A 1 87 ? -11.974 -11.400 -5.692 1.00 92.94 87 PRO A C 1
ATOM 617 O O . PRO A 1 87 ? -12.354 -12.031 -4.709 1.00 92.94 87 PRO A O 1
ATOM 620 N N . ARG A 1 88 ? -10.702 -11.026 -5.864 1.00 94.12 88 ARG A N 1
ATOM 621 C CA . ARG A 1 88 ? -9.603 -11.376 -4.955 1.00 94.12 88 ARG A CA 1
ATOM 622 C C . ARG A 1 88 ? -9.559 -10.481 -3.723 1.00 94.12 88 ARG A C 1
ATOM 624 O O . ARG A 1 88 ? -9.059 -10.900 -2.693 1.00 94.12 88 ARG A O 1
ATOM 631 N N . MET A 1 89 ? -10.110 -9.272 -3.807 1.00 94.56 89 MET A N 1
ATOM 632 C CA . MET A 1 89 ? -10.097 -8.288 -2.719 1.00 94.56 89 MET A CA 1
ATOM 633 C C . MET A 1 89 ? -11.143 -8.548 -1.631 1.00 94.56 89 MET A C 1
ATOM 635 O O . MET A 1 89 ? -11.187 -7.802 -0.659 1.00 94.56 89 MET A O 1
ATOM 639 N N . ARG A 1 90 ? -11.994 -9.573 -1.774 1.00 94.25 90 ARG A N 1
ATOM 640 C CA . ARG A 1 90 ? -13.117 -9.827 -0.855 1.00 94.25 90 ARG A CA 1
ATOM 641 C C . ARG A 1 90 ? -12.691 -9.935 0.609 1.00 94.25 90 ARG A C 1
ATOM 643 O O . ARG A 1 90 ? -13.405 -9.433 1.463 1.00 94.25 90 ARG A O 1
ATOM 650 N N . THR A 1 91 ? -11.539 -10.538 0.892 1.00 96.00 91 THR A N 1
ATOM 651 C CA . THR A 1 91 ? -11.009 -10.686 2.261 1.00 96.00 91 THR A CA 1
ATOM 652 C C . THR A 1 91 ? -10.624 -9.356 2.902 1.00 96.00 91 THR A C 1
ATOM 654 O O . THR A 1 91 ? -10.654 -9.239 4.122 1.00 96.00 91 THR A O 1
ATOM 657 N N . LEU A 1 92 ? -10.311 -8.341 2.091 1.00 97.38 92 LEU A N 1
ATOM 658 C CA . LEU A 1 92 ? -9.960 -7.005 2.565 1.00 97.38 92 LEU A CA 1
ATOM 659 C C . LEU A 1 92 ? -11.188 -6.178 2.965 1.00 97.38 92 LEU A C 1
ATOM 661 O O . LEU A 1 92 ? -11.029 -5.146 3.613 1.00 97.38 92 LEU A O 1
ATOM 665 N N . ILE A 1 93 ? -12.388 -6.597 2.549 1.00 96.69 93 ILE A N 1
ATOM 666 C CA . ILE A 1 93 ? -13.620 -5.810 2.621 1.00 96.69 93 ILE A CA 1
ATOM 667 C C . ILE A 1 93 ? -14.553 -6.409 3.680 1.00 96.69 93 ILE A C 1
ATOM 669 O O . ILE A 1 93 ? -14.914 -7.584 3.629 1.00 96.69 93 ILE A O 1
ATOM 673 N N . GLY A 1 94 ? -14.955 -5.581 4.637 1.00 95.94 94 GLY A N 1
ATOM 674 C CA . GLY A 1 94 ? -16.041 -5.830 5.581 1.00 95.94 94 GLY A CA 1
ATOM 675 C C . GLY A 1 94 ? -17.122 -4.755 5.486 1.00 95.94 94 GLY A C 1
ATOM 676 O O . GLY A 1 94 ? -17.025 -3.823 4.689 1.00 95.94 94 GLY A O 1
ATOM 677 N N . ASP A 1 95 ? -18.143 -4.867 6.332 1.00 96.31 95 ASP A N 1
ATOM 678 C CA . ASP A 1 95 ? -19.351 -4.028 6.268 1.00 96.31 95 ASP A CA 1
ATOM 679 C C . ASP A 1 95 ? -19.087 -2.528 6.475 1.00 96.31 95 ASP A C 1
ATOM 681 O O . ASP A 1 95 ? -19.891 -1.695 6.068 1.00 96.31 95 ASP A O 1
ATOM 685 N N . GLN A 1 96 ? -17.972 -2.183 7.124 1.00 96.81 96 GLN A N 1
ATOM 686 C CA . GLN A 1 96 ? -17.568 -0.803 7.416 1.00 96.81 96 GLN A CA 1
ATOM 687 C C . GLN A 1 96 ? -16.368 -0.341 6.575 1.00 96.81 96 GLN A C 1
ATOM 689 O O . GLN A 1 96 ? -15.871 0.767 6.768 1.00 96.81 96 GLN A O 1
ATOM 694 N N . THR A 1 97 ? -15.878 -1.177 5.655 1.00 98.31 97 THR A N 1
ATOM 695 C CA . THR A 1 97 ? -14.712 -0.842 4.839 1.00 98.31 97 THR A CA 1
ATOM 696 C C . THR A 1 97 ? -15.050 0.261 3.846 1.00 98.31 97 THR A C 1
ATOM 698 O O . THR A 1 97 ? -15.961 0.132 3.027 1.00 98.31 97 THR A O 1
ATOM 701 N N . VAL A 1 98 ? -14.250 1.324 3.850 1.00 98.12 98 VAL A N 1
ATOM 702 C CA . VAL A 1 98 ? -14.316 2.374 2.834 1.00 98.12 98 VAL A CA 1
ATOM 703 C C . VAL A 1 98 ? -13.418 1.996 1.659 1.00 98.12 98 VAL A C 1
ATOM 705 O O . VAL A 1 98 ? -12.241 1.685 1.837 1.00 98.12 98 VAL A O 1
ATOM 708 N N . LEU A 1 99 ? -13.955 2.053 0.440 1.00 96.06 99 LEU A N 1
ATOM 709 C CA . LEU A 1 99 ? -13.205 1.811 -0.791 1.00 96.06 99 LEU A CA 1
ATOM 710 C C . LEU A 1 99 ? -12.950 3.137 -1.518 1.00 96.06 99 LEU A C 1
ATOM 712 O O . LEU A 1 99 ? -13.895 3.833 -1.885 1.00 96.06 99 LEU A O 1
ATOM 716 N N . VAL A 1 100 ? -11.682 3.475 -1.757 1.00 96.44 100 VAL A N 1
ATOM 717 C CA . VAL A 1 100 ? -11.281 4.711 -2.447 1.00 96.44 100 VAL A CA 1
ATOM 718 C C . VAL A 1 100 ? -10.546 4.374 -3.746 1.00 96.44 100 VAL A C 1
ATOM 720 O O . VAL A 1 100 ? -9.394 3.929 -3.707 1.00 96.44 100 VAL A O 1
ATOM 723 N N . PRO A 1 101 ? -11.164 4.594 -4.918 1.00 94.12 101 PRO A N 1
ATOM 724 C CA . PRO A 1 101 ? -10.473 4.471 -6.191 1.00 94.12 101 PRO A CA 1
ATOM 725 C C . PRO A 1 101 ? -9.580 5.693 -6.437 1.00 94.12 101 PRO A C 1
ATOM 727 O O . PRO A 1 101 ? -10.055 6.783 -6.738 1.00 94.12 101 PRO A O 1
ATOM 730 N N . ALA A 1 102 ? -8.264 5.505 -6.337 1.00 94.75 102 ALA A N 1
ATOM 731 C CA . ALA A 1 102 ? -7.254 6.509 -6.664 1.00 94.75 102 ALA A CA 1
ATOM 732 C C . ALA A 1 102 ? -6.776 6.317 -8.113 1.00 94.75 102 ALA A C 1
ATOM 734 O O . ALA A 1 102 ? -5.602 6.042 -8.376 1.00 94.75 102 ALA A O 1
ATOM 735 N N . ILE A 1 103 ? -7.718 6.408 -9.053 1.00 92.00 103 ILE A N 1
ATOM 736 C CA . ILE A 1 103 ? -7.489 6.141 -10.476 1.00 92.00 103 ILE A CA 1
ATOM 737 C C . ILE A 1 103 ? -7.752 7.378 -11.330 1.00 92.00 103 ILE A C 1
ATOM 739 O O . ILE A 1 103 ? -8.534 8.251 -10.968 1.00 92.00 103 ILE A O 1
ATOM 743 N N . ASN A 1 104 ? -7.110 7.427 -12.495 1.00 89.31 104 ASN A N 1
ATOM 744 C CA . ASN A 1 104 ? -7.414 8.427 -13.512 1.00 89.31 104 ASN A CA 1
ATOM 745 C C . ASN A 1 104 ? -8.615 7.983 -14.357 1.00 89.31 104 ASN A C 1
ATOM 747 O O . ASN A 1 104 ? -8.731 6.801 -14.685 1.00 89.31 104 ASN A O 1
ATOM 751 N N . GLY A 1 105 ? -9.417 8.952 -14.799 1.00 84.94 105 GLY A N 1
ATOM 752 C CA . GLY A 1 105 ? -10.604 8.732 -15.627 1.00 84.94 105 GLY A CA 1
ATOM 753 C C . GLY A 1 105 ? -11.901 8.816 -14.826 1.00 84.94 105 GLY A C 1
ATOM 754 O O . GLY A 1 105 ? -11.894 9.202 -13.660 1.00 84.94 105 GLY A O 1
ATOM 755 N N . LEU A 1 106 ? -13.014 8.485 -15.480 1.00 75.94 106 LEU A N 1
ATOM 756 C CA . LEU A 1 106 ? -14.298 8.314 -14.805 1.00 75.94 106 LEU A CA 1
ATOM 757 C C . LEU A 1 106 ? -14.367 6.872 -14.27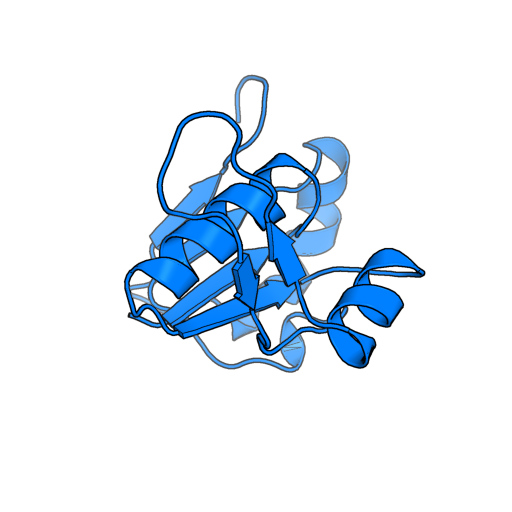3 1.00 75.94 106 LEU A C 1
ATOM 759 O O . LEU A 1 106 ? -14.183 5.955 -15.081 1.00 75.94 106 LEU A O 1
ATOM 763 N N . PRO A 1 107 ? -14.537 6.681 -12.953 1.00 63.81 107 PRO A N 1
ATOM 764 C CA . PRO A 1 107 ? -14.653 5.360 -12.345 1.00 63.81 107 PRO A CA 1
ATOM 765 C C . PRO A 1 107 ? -15.969 4.665 -12.704 1.00 63.81 107 PRO A C 1
ATOM 767 O O . PRO A 1 107 ? -16.990 5.369 -12.884 1.00 63.81 107 PRO A O 1
#